Protein AF-A0A533VD15-F1 (afdb_monomer_lite)

pLDDT: mean 73.8, std 11.26, range [40.34, 85.38]

Sequence (90 aa):
MDKIIEGNKIRVVELDIDNYGSVIPLRELELKLPHDDDSVIKVLSSTNYAAIFTENDSDETGSTIILANSVSLDELNEEKKRAIDMLNKK

Radius of gyration: 14.4 Å; chains: 1; bounding box: 27×29×41 Å

Foldseek 3Di:
DDFDDDDQKTKDFDWDQDLVLDIDTDDIAIEGEDPPDCVQVVLVVVAPDWDWDFPDPDPDRYTYTPDIGHDDPVNSSVVSVVSNVVVVVD

Secondary structure (DSSP, 8-state):
----B-SSEEEEEEEEE-TTS-EEEEEEEEEEPPTT-HHHHHHHHH-SSEEEEES--S--TTPBEEEEEE--HHHHHHHHHHHHHHHHT-

Structure (mmCIF, N/CA/C/O backbone):
data_AF-A0A533VD15-F1
#
_entry.id   AF-A0A533VD15-F1
#
loop_
_atom_site.group_PDB
_atom_site.id
_atom_site.type_symbol
_atom_site.label_atom_id
_atom_site.label_alt_id
_atom_site.label_comp_id
_atom_site.label_asym_id
_atom_site.label_entity_id
_atom_site.label_seq_id
_atom_site.pdbx_PDB_ins_code
_atom_site.Cartn_x
_atom_site.Cartn_y
_atom_site.Cartn_z
_atom_site.occupancy
_atom_site.B_iso_or_equiv
_atom_site.auth_seq_id
_atom_site.auth_comp_id
_atom_site.auth_asym_id
_atom_site.auth_atom_id
_atom_site.pdbx_PDB_model_num
ATOM 1 N N . MET A 1 1 ? -13.284 -4.677 -8.852 1.00 40.34 1 MET A N 1
ATOM 2 C CA . MET A 1 1 ? -12.325 -3.642 -9.276 1.00 40.34 1 MET A CA 1
ATOM 3 C C . MET A 1 1 ? -11.210 -4.367 -9.999 1.00 40.34 1 MET A C 1
ATOM 5 O O . MET A 1 1 ? -10.437 -5.060 -9.349 1.00 40.34 1 MET A O 1
ATOM 9 N N . ASP A 1 2 ? -11.220 -4.319 -11.327 1.00 40.62 2 ASP A N 1
ATOM 10 C CA . ASP A 1 2 ? -10.257 -5.014 -12.180 1.00 40.62 2 ASP A CA 1
ATOM 11 C C . ASP A 1 2 ? -8.898 -4.301 -12.123 1.00 40.62 2 ASP A C 1
ATOM 13 O O . ASP A 1 2 ? -8.769 -3.159 -12.560 1.00 40.62 2 ASP A O 1
ATOM 17 N N . LYS A 1 3 ? -7.879 -4.952 -11.546 1.00 50.62 3 LYS A N 1
ATOM 18 C CA . LYS A 1 3 ? -6.488 -4.482 -11.632 1.00 50.62 3 LYS A CA 1
ATOM 19 C C . LYS A 1 3 ? -5.965 -4.839 -13.022 1.00 50.62 3 LYS A C 1
ATOM 21 O O . LYS A 1 3 ? -5.702 -6.005 -13.301 1.00 50.62 3 LYS A O 1
ATOM 26 N N . ILE A 1 4 ? -5.835 -3.845 -13.895 1.00 48.31 4 ILE A N 1
ATOM 27 C CA . ILE A 1 4 ? -5.245 -4.017 -15.225 1.00 48.31 4 ILE A CA 1
ATOM 28 C C . ILE A 1 4 ? -3.730 -3.816 -15.092 1.00 48.31 4 ILE A C 1
ATOM 30 O O . ILE A 1 4 ? -3.269 -2.709 -14.819 1.00 48.31 4 ILE A O 1
ATOM 34 N N . ILE A 1 5 ? -2.963 -4.899 -15.240 1.00 54.50 5 ILE A N 1
ATOM 35 C CA . ILE A 1 5 ? -1.501 -4.850 -15.367 1.00 54.50 5 ILE A CA 1
ATOM 36 C C . ILE A 1 5 ? -1.192 -4.695 -16.862 1.00 54.50 5 ILE A C 1
ATOM 38 O O . ILE A 1 5 ? -1.258 -5.664 -17.616 1.00 54.50 5 ILE A O 1
ATOM 42 N N . GLU A 1 6 ? -0.901 -3.473 -17.308 1.00 51.62 6 GLU A N 1
ATOM 43 C CA . GLU A 1 6 ? -0.481 -3.175 -18.685 1.00 51.62 6 GLU A CA 1
ATOM 44 C C . GLU A 1 6 ? 1.040 -2.953 -18.719 1.00 51.62 6 GLU A C 1
ATOM 46 O O . GLU A 1 6 ? 1.548 -1.853 -18.495 1.00 51.62 6 GLU A O 1
ATOM 51 N N . GLY A 1 7 ? 1.796 -4.023 -18.987 1.00 63.22 7 GLY A N 1
ATOM 52 C CA . GLY A 1 7 ? 3.263 -3.981 -19.042 1.00 63.22 7 GLY A CA 1
ATOM 53 C C . GLY A 1 7 ? 3.917 -3.806 -17.665 1.00 63.22 7 GLY A C 1
ATOM 54 O O . GLY A 1 7 ? 3.461 -4.381 -16.683 1.00 63.22 7 GLY A O 1
ATOM 55 N N . ASN A 1 8 ? 4.993 -3.011 -17.580 1.00 72.31 8 ASN A N 1
ATOM 56 C CA . ASN A 1 8 ? 5.735 -2.748 -16.333 1.00 72.31 8 ASN A CA 1
ATOM 57 C C . ASN A 1 8 ? 5.100 -1.632 -15.469 1.00 72.31 8 ASN A C 1
ATOM 59 O O . ASN A 1 8 ? 5.798 -0.836 -14.835 1.00 72.31 8 ASN A O 1
ATOM 63 N N . LYS A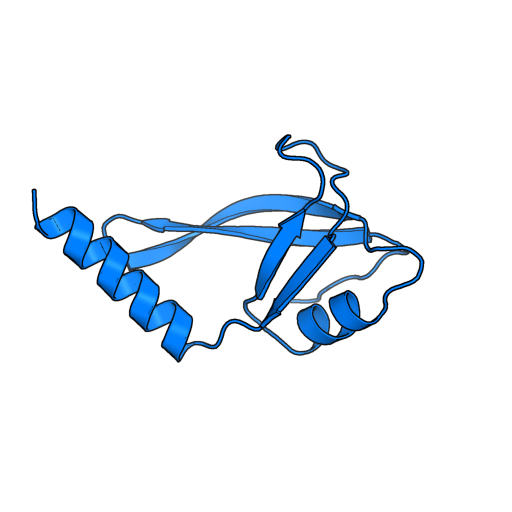 1 9 ? 3.772 -1.489 -15.517 1.00 77.88 9 LYS A N 1
ATOM 64 C CA . LYS A 1 9 ? 3.036 -0.409 -14.853 1.00 77.88 9 LYS A CA 1
ATOM 65 C C . LYS A 1 9 ? 1.771 -0.932 -14.190 1.00 77.88 9 LYS A C 1
ATOM 67 O O . LYS A 1 9 ? 1.119 -1.841 -14.699 1.00 77.88 9 LYS A O 1
ATOM 72 N N . ILE A 1 10 ? 1.411 -0.315 -13.071 1.00 78.25 10 ILE A N 1
ATOM 73 C CA . ILE A 1 10 ? 0.186 -0.599 -12.334 1.00 78.25 10 ILE A CA 1
ATOM 74 C C . ILE A 1 10 ? -0.528 0.700 -11.974 1.00 78.25 10 ILE A C 1
ATOM 76 O O . ILE A 1 10 ? 0.086 1.685 -11.564 1.00 78.25 10 ILE A O 1
ATOM 80 N N . ARG A 1 11 ? -1.852 0.680 -12.117 1.00 81.19 11 ARG A N 1
ATOM 81 C CA . ARG A 1 11 ? -2.733 1.736 -11.628 1.00 81.19 11 ARG A CA 1
ATOM 82 C C . ARG A 1 11 ? -3.195 1.408 -10.218 1.00 81.19 11 ARG A C 1
ATOM 84 O O . ARG A 1 11 ? -3.748 0.335 -9.974 1.00 81.19 11 ARG A O 1
ATOM 91 N N . VAL A 1 12 ? -2.964 2.335 -9.301 1.00 78.31 12 VAL A N 1
ATOM 92 C CA . VAL A 1 12 ? -3.396 2.248 -7.906 1.00 78.31 12 VAL A CA 1
ATOM 93 C C . VAL A 1 12 ? -4.176 3.501 -7.539 1.00 78.31 12 VAL A C 1
ATOM 95 O O . VAL A 1 12 ? -4.061 4.534 -8.192 1.00 78.31 12 VAL A O 1
ATOM 98 N N . VAL A 1 13 ? -4.997 3.402 -6.501 1.00 83.50 13 VAL A N 1
ATOM 99 C CA . VAL A 1 13 ? -5.723 4.547 -5.953 1.00 83.50 13 VAL A CA 1
ATOM 100 C C . VAL A 1 13 ? -5.070 4.890 -4.628 1.00 83.50 13 VAL A C 1
ATOM 102 O O . VAL A 1 13 ? -4.978 4.029 -3.754 1.00 83.50 13 VAL A O 1
ATOM 105 N N . GLU A 1 14 ? -4.596 6.124 -4.503 1.00 84.06 14 GLU A N 1
ATOM 106 C CA . GLU A 1 14 ? -4.121 6.660 -3.234 1.00 84.06 14 GLU A CA 1
ATOM 107 C C . GLU A 1 14 ? -5.316 6.810 -2.290 1.00 84.06 14 GLU A C 1
ATOM 109 O O . GLU A 1 14 ? -6.349 7.374 -2.666 1.00 84.06 14 GLU A O 1
ATOM 114 N N . LEU A 1 15 ? -5.185 6.273 -1.081 1.00 83.25 15 LEU A N 1
ATOM 115 C CA . LEU A 1 15 ? -6.229 6.276 -0.067 1.00 83.25 15 LEU A CA 1
ATOM 116 C C . LEU A 1 15 ? -5.754 7.085 1.135 1.00 83.25 15 LEU A C 1
ATOM 118 O O . LEU A 1 15 ? -4.625 6.906 1.583 1.00 83.25 15 LEU A O 1
ATOM 122 N N . ASP A 1 16 ? -6.644 7.902 1.680 1.00 80.75 16 ASP A N 1
ATOM 123 C CA . ASP A 1 16 ? -6.428 8.649 2.917 1.00 80.75 16 ASP A CA 1
ATOM 124 C C . ASP A 1 16 ? -7.532 8.335 3.930 1.00 80.75 16 ASP A C 1
ATOM 126 O O . ASP A 1 16 ? -8.581 7.782 3.580 1.00 80.75 16 ASP A O 1
ATOM 130 N N . ILE A 1 17 ? -7.283 8.641 5.199 1.00 79.56 17 ILE A N 1
ATOM 131 C CA . ILE A 1 17 ? -8.228 8.430 6.293 1.00 79.56 17 ILE A CA 1
ATOM 132 C C . ILE A 1 17 ? -8.730 9.794 6.755 1.00 79.56 17 ILE A C 1
ATOM 134 O O . ILE A 1 17 ? -7.970 10.611 7.269 1.00 79.56 17 ILE A O 1
ATOM 138 N N . ASP A 1 18 ? -10.031 10.030 6.594 1.00 78.00 18 ASP A N 1
ATOM 139 C CA . ASP A 1 18 ? -10.643 11.282 7.026 1.00 78.00 18 ASP A CA 1
ATOM 140 C C . ASP A 1 18 ? -10.760 11.392 8.561 1.00 78.00 18 ASP A C 1
ATOM 142 O O . ASP A 1 18 ? -10.562 10.436 9.317 1.00 78.00 18 ASP A O 1
ATOM 146 N N . ASN A 1 19 ? -11.161 12.576 9.036 1.00 72.56 19 ASN A N 1
ATOM 147 C CA . ASN A 1 19 ? -11.364 12.868 10.463 1.00 72.56 19 ASN A CA 1
ATOM 148 C C . ASN A 1 19 ? -12.443 11.995 11.140 1.00 72.56 19 ASN A C 1
ATOM 150 O O . ASN A 1 19 ? -12.603 12.052 12.359 1.00 72.56 19 ASN A O 1
ATOM 154 N N . TYR A 1 20 ? -13.202 11.218 10.365 1.00 70.75 20 TYR A N 1
ATOM 155 C CA . TYR A 1 20 ? -14.241 10.309 10.836 1.00 70.75 20 TYR A CA 1
ATOM 156 C C . TYR A 1 20 ? -13.809 8.835 10.761 1.00 70.75 20 TYR A C 1
ATOM 158 O O . TYR A 1 20 ? -14.596 7.954 11.111 1.00 70.75 20 TYR A O 1
ATOM 166 N N . GLY A 1 21 ? -12.573 8.545 10.340 1.00 66.38 21 GLY A N 1
ATOM 167 C CA . GLY A 1 21 ? -12.052 7.184 10.206 1.00 66.38 21 GLY A CA 1
ATOM 168 C C . GLY A 1 21 ? -12.476 6.462 8.929 1.00 66.38 21 GLY A C 1
ATOM 169 O O . GLY A 1 21 ? -12.340 5.237 8.839 1.00 66.38 21 GLY A O 1
ATOM 170 N N . SER A 1 22 ? -13.015 7.183 7.950 1.00 75.25 22 SER A N 1
ATOM 171 C CA . SER A 1 22 ? -13.412 6.624 6.661 1.00 75.25 22 SER A CA 1
ATOM 172 C C . SER A 1 22 ? -12.244 6.654 5.684 1.00 75.25 22 SER A C 1
ATOM 174 O O . SER A 1 22 ? -11.508 7.632 5.608 1.00 75.25 22 SER A O 1
ATOM 176 N N . VAL A 1 23 ? -12.090 5.572 4.915 1.00 79.44 23 VAL A N 1
ATOM 177 C CA . VAL A 1 23 ? -11.096 5.510 3.836 1.00 79.44 23 VAL A CA 1
ATOM 178 C C . VAL A 1 23 ? -11.662 6.237 2.628 1.00 79.44 23 VAL A C 1
ATOM 180 O O . VAL A 1 23 ? -12.670 5.793 2.071 1.00 79.44 23 VAL A O 1
ATOM 183 N N . ILE A 1 24 ? -11.017 7.322 2.223 1.00 82.12 24 ILE A N 1
ATOM 184 C CA . ILE A 1 24 ? -11.403 8.114 1.062 1.00 82.12 24 ILE A CA 1
ATOM 185 C C . ILE A 1 24 ? -10.344 7.989 -0.041 1.00 82.12 24 ILE A C 1
ATOM 187 O O . ILE A 1 24 ? -9.149 8.056 0.242 1.00 82.12 24 ILE A O 1
ATOM 191 N N . PRO A 1 25 ? -10.746 7.786 -1.305 1.00 85.38 25 PRO A N 1
ATOM 192 C CA . PRO A 1 25 ? -9.816 7.849 -2.422 1.00 85.38 25 PRO A CA 1
ATOM 193 C C . PRO A 1 25 ? -9.424 9.305 -2.691 1.00 85.38 25 PRO A C 1
ATOM 195 O O . PRO A 1 25 ? -10.297 10.158 -2.846 1.00 85.38 25 PRO A O 1
ATOM 198 N N . LEU A 1 26 ? -8.122 9.582 -2.762 1.00 83.25 26 LEU A N 1
ATOM 199 C CA . LEU A 1 26 ? -7.598 10.911 -3.078 1.00 83.25 26 LEU A CA 1
ATOM 200 C C . LEU A 1 26 ? -7.420 11.098 -4.584 1.00 83.25 26 LEU A C 1
ATOM 202 O O . LEU A 1 26 ? -7.991 12.013 -5.176 1.00 83.25 26 LEU A O 1
ATOM 206 N N . ARG A 1 27 ? -6.623 10.229 -5.211 1.00 81.56 27 ARG A N 1
ATOM 207 C CA . ARG A 1 27 ? -6.296 10.301 -6.640 1.00 81.56 27 ARG A CA 1
ATOM 208 C C . ARG A 1 27 ? -5.876 8.941 -7.188 1.00 81.56 27 ARG A C 1
ATOM 210 O O . ARG A 1 27 ? -5.457 8.055 -6.444 1.00 81.56 27 ARG A O 1
ATOM 217 N N . GLU A 1 28 ? -5.967 8.786 -8.503 1.00 83.75 28 GLU A N 1
ATOM 218 C CA . GLU A 1 28 ? -5.376 7.647 -9.206 1.00 83.75 28 GLU A CA 1
ATOM 219 C C . GLU A 1 28 ? -3.900 7.929 -9.496 1.00 83.75 28 GLU A C 1
ATOM 221 O O . GLU A 1 28 ? -3.547 9.005 -9.980 1.00 83.75 28 GLU A O 1
ATOM 226 N N . LEU A 1 29 ? -3.045 6.951 -9.218 1.00 80.69 29 LEU A N 1
ATOM 227 C CA . LEU A 1 29 ? -1.613 7.001 -9.473 1.00 80.69 29 LEU A CA 1
ATOM 228 C C . LEU A 1 29 ? -1.218 5.862 -10.411 1.00 80.69 29 LEU A C 1
ATOM 230 O O . LEU A 1 29 ? -1.633 4.713 -10.248 1.00 80.69 29 LEU A O 1
ATOM 234 N N . GLU A 1 30 ? -0.381 6.185 -11.391 1.00 83.06 30 GLU A N 1
ATOM 235 C CA . GLU A 1 30 ? 0.281 5.198 -12.238 1.00 83.06 30 GLU A CA 1
ATOM 236 C C . GLU A 1 30 ? 1.717 5.013 -11.745 1.00 83.06 30 GLU A C 1
ATOM 238 O O . GLU A 1 30 ? 2.551 5.918 -11.848 1.00 83.06 30 GLU A O 1
ATOM 243 N N . LEU A 1 31 ? 1.994 3.829 -11.202 1.00 81.50 31 LEU A N 1
ATOM 244 C CA . LEU A 1 31 ? 3.297 3.453 -10.668 1.00 81.50 31 LEU A CA 1
ATOM 245 C C . LEU A 1 31 ? 3.972 2.440 -11.588 1.00 81.50 31 LEU A C 1
ATOM 247 O O . LEU A 1 31 ? 3.313 1.623 -12.236 1.00 81.50 31 LEU A O 1
ATOM 251 N N . LYS A 1 32 ? 5.303 2.480 -11.643 1.00 83.44 32 LYS A N 1
ATOM 252 C CA . LYS A 1 32 ? 6.093 1.484 -12.374 1.00 83.44 32 LYS A CA 1
ATOM 253 C C . LYS A 1 32 ? 6.427 0.322 -11.456 1.00 83.44 32 LYS A C 1
ATOM 255 O O . LYS A 1 32 ? 6.810 0.524 -10.304 1.00 83.44 32 LYS A O 1
ATOM 260 N N . LEU A 1 33 ? 6.300 -0.887 -11.979 1.00 79.06 33 LEU A N 1
ATOM 261 C CA . LEU A 1 33 ? 6.753 -2.081 -11.288 1.00 79.06 33 LEU A CA 1
ATOM 262 C C . LEU A 1 33 ? 8.284 -2.208 -11.436 1.00 79.06 33 LEU A C 1
ATOM 264 O O . LEU A 1 33 ? 8.872 -1.697 -12.400 1.00 79.06 33 LEU A O 1
ATOM 268 N N . PRO A 1 34 ? 8.963 -2.822 -10.460 1.00 75.62 34 PRO A N 1
ATOM 269 C CA . PRO A 1 34 ? 10.371 -3.167 -10.602 1.00 75.62 34 PRO A CA 1
ATOM 270 C C . PRO A 1 34 ? 10.537 -4.221 -11.706 1.00 75.62 34 PRO A C 1
ATOM 272 O O . PRO A 1 34 ? 9.782 -5.186 -11.771 1.00 75.62 34 PRO A O 1
ATOM 275 N N . HIS A 1 35 ? 11.527 -4.030 -12.583 1.00 68.38 35 HIS A N 1
ATOM 276 C CA . HIS A 1 35 ? 11.702 -4.844 -13.797 1.00 68.38 35 HIS A CA 1
ATOM 277 C C . HIS A 1 35 ? 12.041 -6.320 -13.516 1.00 68.38 35 HIS A C 1
ATOM 279 O O . HIS A 1 35 ? 11.774 -7.169 -14.360 1.00 68.38 35 HIS A O 1
ATOM 285 N N . ASP A 1 36 ? 12.620 -6.607 -12.347 1.00 69.19 36 ASP A N 1
ATOM 286 C CA . ASP A 1 36 ? 13.160 -7.919 -11.968 1.00 69.19 36 ASP A CA 1
ATOM 287 C C . ASP A 1 36 ? 12.510 -8.497 -10.694 1.00 69.19 36 ASP A C 1
ATOM 289 O O . ASP A 1 36 ? 12.960 -9.528 -10.192 1.00 69.19 36 ASP A O 1
ATOM 293 N N . ASP A 1 37 ? 11.473 -7.851 -10.139 1.00 69.12 37 ASP A N 1
ATOM 294 C CA . ASP A 1 37 ? 10.876 -8.262 -8.860 1.00 69.12 37 ASP A CA 1
ATOM 295 C C . ASP A 1 37 ? 9.357 -8.487 -8.946 1.00 69.12 37 ASP A C 1
ATOM 297 O O . ASP A 1 37 ? 8.525 -7.610 -8.693 1.00 69.12 37 ASP A O 1
ATOM 301 N N . ASP A 1 38 ? 8.994 -9.735 -9.249 1.00 74.50 38 ASP A N 1
ATOM 302 C CA . ASP A 1 38 ? 7.608 -10.216 -9.266 1.00 74.50 38 ASP A CA 1
ATOM 303 C C . ASP A 1 38 ? 6.972 -10.295 -7.865 1.00 74.50 38 ASP A C 1
ATOM 305 O O . ASP A 1 38 ? 5.753 -10.474 -7.738 1.00 74.50 38 ASP A O 1
ATOM 309 N N . SER A 1 39 ? 7.754 -10.164 -6.786 1.00 78.75 39 SER A N 1
ATOM 310 C CA . SER A 1 39 ? 7.242 -10.255 -5.411 1.00 78.75 39 SER A CA 1
ATOM 311 C C . SER A 1 39 ? 6.248 -9.133 -5.127 1.00 78.75 39 SER A C 1
ATOM 313 O O . SER A 1 39 ? 5.200 -9.367 -4.520 1.00 78.75 39 SER A O 1
ATOM 315 N N . VAL A 1 40 ? 6.528 -7.935 -5.647 1.00 80.88 40 VAL A N 1
ATOM 316 C CA . VAL A 1 40 ? 5.647 -6.765 -5.560 1.00 80.88 40 VAL A CA 1
ATOM 317 C C . VAL A 1 40 ? 4.313 -7.043 -6.254 1.00 80.88 40 VAL A C 1
ATOM 319 O O . VAL A 1 40 ? 3.250 -6.827 -5.670 1.00 80.88 40 VAL A O 1
ATOM 322 N N . ILE A 1 41 ? 4.347 -7.598 -7.468 1.00 79.38 41 ILE A N 1
ATOM 323 C CA . ILE A 1 41 ? 3.142 -7.951 -8.235 1.00 79.38 41 ILE A CA 1
ATOM 324 C C . ILE A 1 41 ? 2.317 -8.995 -7.482 1.00 79.38 41 ILE A C 1
ATOM 326 O O . ILE A 1 41 ? 1.089 -8.904 -7.418 1.00 79.38 41 ILE A O 1
ATOM 330 N N . LYS A 1 42 ? 2.975 -9.983 -6.873 1.00 80.81 42 LYS A N 1
ATOM 331 C CA . LYS A 1 42 ? 2.309 -11.045 -6.117 1.00 80.81 42 LYS A CA 1
ATOM 332 C C . LYS A 1 42 ? 1.591 -10.513 -4.875 1.00 80.81 42 LYS A C 1
ATOM 334 O O . LYS A 1 42 ? 0.462 -10.922 -4.602 1.00 80.81 42 LYS A O 1
ATOM 339 N N . VAL A 1 43 ? 2.199 -9.580 -4.143 1.00 83.25 43 VAL A N 1
ATOM 340 C CA . VAL A 1 43 ? 1.539 -8.919 -3.007 1.00 83.25 43 VAL A CA 1
ATOM 341 C C . VAL A 1 43 ? 0.358 -8.088 -3.501 1.00 83.25 43 VAL A C 1
ATOM 343 O O . VAL A 1 43 ? -0.765 -8.281 -3.045 1.00 83.25 43 VAL A O 1
ATOM 346 N N . LEU A 1 44 ? 0.571 -7.239 -4.507 1.00 80.00 44 LEU A N 1
ATOM 347 C CA . LEU A 1 44 ? -0.478 -6.368 -5.036 1.00 80.00 44 LEU A CA 1
ATOM 348 C C . LEU A 1 44 ? -1.638 -7.148 -5.673 1.00 80.00 44 LEU A C 1
ATOM 350 O O . LEU A 1 44 ? -2.773 -6.689 -5.621 1.00 80.00 44 LEU A O 1
ATOM 354 N N . SER A 1 45 ? -1.403 -8.317 -6.264 1.00 77.94 45 SER A N 1
ATOM 355 C CA . SER A 1 45 ? -2.467 -9.150 -6.849 1.00 77.94 45 SER A CA 1
ATOM 356 C C . SER A 1 45 ? -3.239 -9.971 -5.815 1.00 77.94 45 SER A C 1
ATOM 358 O O . SER A 1 45 ? -4.396 -10.308 -6.056 1.00 77.94 45 SER A O 1
ATOM 360 N N . SER A 1 46 ? -2.637 -10.270 -4.662 1.00 81.44 46 SER A N 1
ATOM 361 C CA . SER A 1 46 ? -3.267 -11.075 -3.607 1.00 81.44 46 SER A CA 1
ATOM 362 C C . SER A 1 46 ? -3.988 -10.249 -2.540 1.00 81.44 46 SER A C 1
ATOM 364 O O . SER A 1 46 ? -4.697 -10.823 -1.713 1.00 81.44 46 SER A O 1
ATOM 366 N N . THR A 1 47 ? -3.849 -8.918 -2.555 1.00 78.44 47 THR A N 1
ATOM 367 C CA . THR A 1 47 ? -4.391 -8.047 -1.506 1.00 78.44 47 THR A CA 1
ATOM 368 C C . THR A 1 47 ? -5.276 -6.932 -2.061 1.00 78.44 47 THR A C 1
ATOM 370 O O . THR A 1 47 ? -5.036 -6.351 -3.127 1.00 78.44 47 THR A O 1
ATOM 373 N N . ASN A 1 48 ? -6.317 -6.599 -1.292 1.00 77.88 48 ASN A N 1
ATOM 374 C CA . ASN A 1 48 ? -7.176 -5.445 -1.571 1.00 77.88 48 ASN A CA 1
ATOM 375 C C . ASN A 1 48 ? -6.529 -4.132 -1.118 1.00 77.88 48 ASN A C 1
ATOM 377 O O . ASN A 1 48 ? -6.686 -3.120 -1.794 1.00 77.88 48 ASN A O 1
ATOM 381 N N . TYR A 1 49 ? -5.782 -4.171 -0.014 1.00 80.62 49 TYR A N 1
ATOM 382 C CA . TYR A 1 49 ? -5.051 -3.035 0.536 1.00 80.62 49 TYR A CA 1
ATOM 383 C C . TYR A 1 49 ? -3.573 -3.400 0.654 1.00 80.62 49 TYR A C 1
ATOM 385 O O . TYR A 1 49 ? -3.215 -4.527 1.016 1.00 80.62 49 TYR A O 1
ATOM 393 N N . ALA A 1 50 ? -2.708 -2.458 0.303 1.00 83.19 50 ALA A N 1
ATOM 394 C CA . ALA A 1 50 ? -1.271 -2.623 0.413 1.00 83.19 50 ALA A CA 1
ATOM 395 C C . ALA A 1 50 ? -0.619 -1.283 0.743 1.00 83.19 50 ALA A C 1
ATOM 397 O O . ALA A 1 50 ? -1.023 -0.252 0.208 1.00 83.19 50 ALA A O 1
ATOM 398 N N . ALA A 1 51 ? 0.401 -1.324 1.593 1.00 83.56 51 ALA A N 1
ATOM 399 C CA . ALA A 1 51 ? 1.318 -0.216 1.784 1.00 83.56 51 ALA A CA 1
ATOM 400 C C . ALA A 1 51 ? 2.362 -0.279 0.667 1.00 83.56 51 ALA A C 1
ATOM 402 O O . ALA A 1 51 ? 3.039 -1.300 0.513 1.00 83.56 51 ALA A O 1
ATOM 403 N N . ILE A 1 52 ? 2.456 0.786 -0.126 1.00 84.25 52 ILE A N 1
ATOM 404 C CA . ILE A 1 52 ? 3.356 0.880 -1.276 1.00 84.25 52 ILE A CA 1
ATOM 405 C C . ILE A 1 52 ? 4.429 1.912 -0.952 1.00 84.25 52 ILE A C 1
ATOM 407 O O . ILE A 1 52 ? 4.117 3.026 -0.546 1.00 84.25 52 ILE A O 1
ATOM 411 N N . PHE A 1 53 ? 5.685 1.535 -1.157 1.00 83.44 53 PHE A N 1
ATOM 412 C CA . PHE A 1 53 ? 6.842 2.406 -1.006 1.00 83.44 53 PHE A CA 1
ATOM 413 C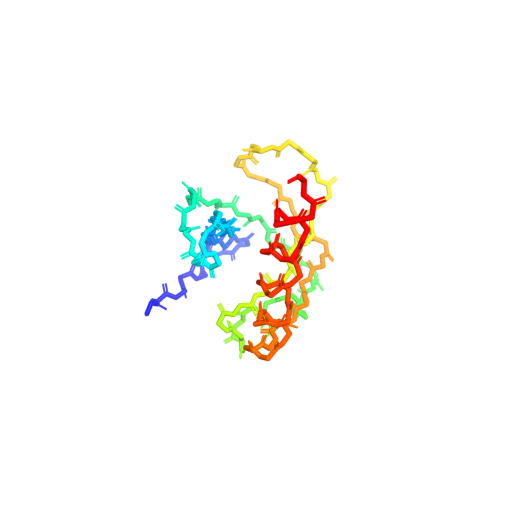 C . PHE A 1 53 ? 7.471 2.623 -2.378 1.00 83.44 53 PHE A C 1
ATOM 415 O O . PHE A 1 53 ? 7.664 1.664 -3.136 1.00 83.44 53 PHE A O 1
ATOM 422 N N . THR A 1 54 ? 7.801 3.871 -2.696 1.00 83.31 54 THR A N 1
ATOM 423 C CA . THR A 1 54 ? 8.367 4.277 -3.986 1.00 83.31 54 THR A CA 1
ATOM 424 C C . THR A 1 54 ? 9.747 4.905 -3.816 1.00 83.31 54 THR A C 1
ATOM 426 O O . THR A 1 54 ? 10.029 5.518 -2.793 1.00 83.31 54 THR A O 1
ATOM 429 N N . GLU A 1 55 ? 10.623 4.754 -4.817 1.00 76.06 55 GLU A N 1
ATOM 430 C CA . GLU A 1 55 ? 11.995 5.306 -4.772 1.00 76.06 55 GLU A CA 1
ATOM 431 C C . GLU A 1 55 ? 12.043 6.834 -4.961 1.00 76.06 55 GLU A C 1
ATOM 433 O O . GLU A 1 55 ? 13.033 7.476 -4.625 1.00 76.06 55 GLU A O 1
ATOM 438 N N . ASN A 1 56 ? 10.962 7.421 -5.484 1.00 63.25 56 ASN A N 1
ATOM 439 C CA . ASN A 1 56 ? 10.836 8.854 -5.723 1.00 63.25 56 ASN A CA 1
ATOM 440 C C . ASN A 1 56 ? 9.660 9.415 -4.908 1.00 63.25 56 ASN A C 1
ATOM 442 O O . ASN A 1 56 ? 8.535 8.927 -5.031 1.00 63.25 56 ASN A O 1
ATOM 446 N N . ASP A 1 57 ? 9.944 10.445 -4.107 1.00 53.72 57 ASP A N 1
ATOM 447 C CA . ASP A 1 57 ? 9.002 11.169 -3.227 1.00 53.72 57 ASP A CA 1
ATOM 448 C C . ASP A 1 57 ? 8.144 12.196 -3.990 1.00 53.72 57 ASP A C 1
ATOM 450 O O . ASP A 1 57 ? 7.325 12.913 -3.428 1.00 53.72 57 ASP A O 1
ATOM 454 N N . SER A 1 58 ? 8.371 12.333 -5.295 1.00 54.44 58 SER A N 1
ATOM 455 C CA . SER A 1 58 ? 7.562 13.213 -6.124 1.00 54.44 58 SER A CA 1
ATOM 456 C C . SER A 1 58 ? 6.267 12.483 -6.465 1.00 54.44 58 SER A C 1
ATOM 458 O O . SER A 1 58 ? 6.320 11.409 -7.065 1.00 54.44 58 SER A O 1
ATOM 460 N N . ASP A 1 59 ? 5.126 13.093 -6.130 1.00 55.25 59 ASP A N 1
ATOM 461 C CA . ASP A 1 59 ? 3.742 12.795 -6.563 1.00 55.25 59 ASP A CA 1
ATOM 462 C C . ASP A 1 59 ? 3.557 12.704 -8.103 1.00 55.25 59 ASP A C 1
ATOM 464 O O . ASP A 1 59 ? 2.459 12.851 -8.645 1.00 55.25 59 ASP A O 1
ATOM 468 N N . GLU A 1 60 ? 4.641 12.529 -8.852 1.00 53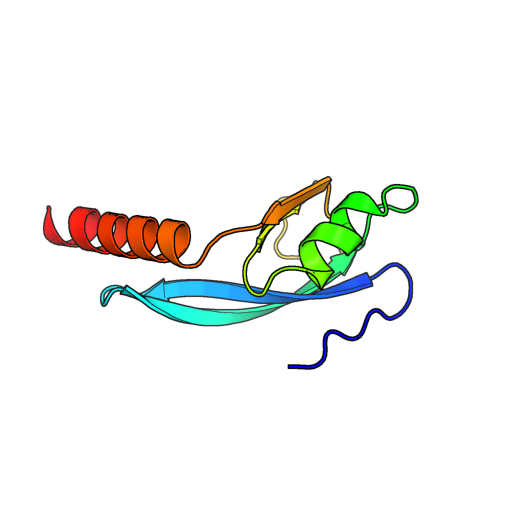.31 60 GLU A N 1
ATOM 469 C CA . GLU A 1 60 ? 4.666 12.483 -10.293 1.00 53.31 60 GLU A CA 1
ATOM 470 C C . GLU A 1 60 ? 4.448 11.056 -10.791 1.00 53.31 60 GLU A C 1
ATOM 472 O O . GLU A 1 60 ? 5.135 10.096 -10.437 1.00 53.31 60 GLU A O 1
ATOM 477 N N . THR A 1 61 ? 3.480 10.955 -11.694 1.00 55.44 61 THR A N 1
ATOM 478 C CA . THR A 1 61 ? 3.218 9.826 -12.583 1.00 55.44 61 THR A CA 1
ATOM 479 C C . THR A 1 61 ? 4.531 9.213 -13.091 1.00 55.44 61 THR A C 1
ATOM 481 O O . THR A 1 61 ? 5.197 9.782 -13.958 1.00 55.44 61 THR A O 1
ATOM 484 N N . GLY A 1 62 ? 4.919 8.044 -12.571 1.00 60.34 62 GLY A N 1
ATOM 485 C CA . GLY A 1 62 ? 6.144 7.358 -12.994 1.00 60.34 62 GLY A CA 1
ATOM 486 C C . GLY A 1 62 ? 7.116 6.924 -11.899 1.00 60.34 62 GLY A C 1
ATOM 487 O O . GLY A 1 62 ? 8.165 6.385 -12.269 1.00 60.34 62 GLY A O 1
ATOM 488 N N . SER A 1 63 ? 6.781 7.109 -10.620 1.00 75.06 63 SER A N 1
ATOM 489 C CA . SER A 1 63 ? 7.531 6.552 -9.488 1.00 75.06 63 SER A CA 1
ATOM 490 C C . SER A 1 63 ? 7.565 5.018 -9.521 1.00 75.06 63 SER A C 1
ATOM 492 O O . SER A 1 63 ? 6.555 4.356 -9.782 1.00 75.06 63 SER A O 1
ATOM 494 N N . THR A 1 64 ? 8.750 4.449 -9.288 1.00 81.62 64 THR A N 1
ATOM 495 C CA . THR A 1 64 ? 8.971 2.995 -9.263 1.00 81.62 64 THR A CA 1
ATOM 496 C C . THR A 1 64 ? 8.697 2.455 -7.868 1.00 81.62 64 THR A C 1
ATOM 498 O O . THR A 1 64 ? 9.206 2.997 -6.884 1.00 81.62 64 THR A O 1
ATOM 501 N N . ILE A 1 65 ? 7.901 1.388 -7.784 1.00 83.44 65 ILE A N 1
ATOM 502 C CA . ILE A 1 65 ? 7.647 0.677 -6.531 1.00 83.44 65 ILE A CA 1
ATOM 503 C C . ILE A 1 65 ? 8.917 -0.068 -6.128 1.00 83.44 65 ILE A C 1
ATOM 505 O O . ILE A 1 65 ? 9.426 -0.885 -6.891 1.00 83.44 65 ILE A O 1
ATOM 509 N N . ILE A 1 66 ? 9.393 0.197 -4.915 1.00 82.69 66 ILE A N 1
ATOM 510 C CA . ILE A 1 66 ? 10.519 -0.523 -4.307 1.00 82.69 66 ILE A CA 1
ATOM 511 C C . ILE A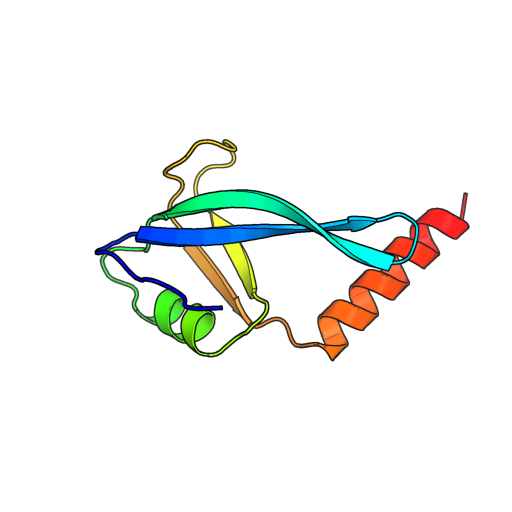 1 66 ? 10.040 -1.615 -3.356 1.00 82.69 66 ILE A C 1
ATOM 513 O O . ILE A 1 66 ? 10.709 -2.628 -3.201 1.00 82.69 66 ILE A O 1
ATOM 517 N N . LEU A 1 67 ? 8.879 -1.425 -2.726 1.00 82.12 67 LEU A N 1
ATOM 518 C CA . LEU A 1 67 ? 8.330 -2.345 -1.736 1.00 82.12 67 LEU A CA 1
ATOM 519 C C . LEU A 1 67 ? 6.806 -2.261 -1.734 1.00 82.12 67 LEU A C 1
ATOM 521 O O . LEU A 1 67 ? 6.228 -1.177 -1.787 1.00 82.12 67 LEU A O 1
ATOM 525 N N . ALA A 1 68 ? 6.156 -3.415 -1.623 1.00 82.88 68 ALA A N 1
ATOM 526 C CA . ALA A 1 68 ? 4.729 -3.506 -1.363 1.00 82.88 68 ALA A CA 1
ATOM 527 C C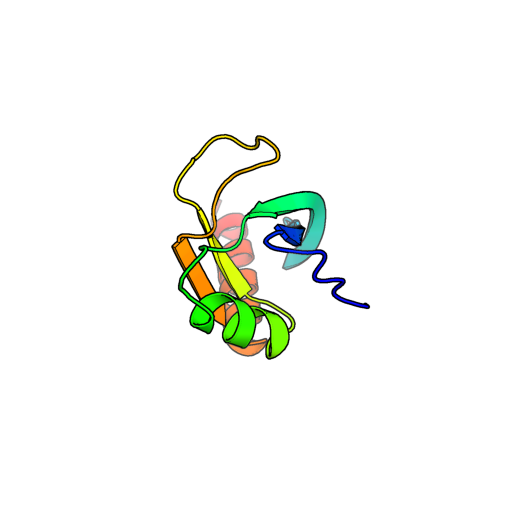 . ALA A 1 68 ? 4.491 -4.516 -0.245 1.00 82.88 68 ALA A C 1
ATOM 529 O O . ALA A 1 68 ? 4.930 -5.660 -0.341 1.00 82.88 68 ALA A O 1
ATOM 530 N N . ASN A 1 69 ? 3.771 -4.094 0.790 1.00 85.38 69 ASN A N 1
ATOM 531 C CA . ASN A 1 69 ? 3.349 -4.959 1.883 1.00 85.38 69 ASN A CA 1
ATOM 532 C C . ASN A 1 69 ? 1.833 -5.074 1.905 1.00 85.38 69 ASN A C 1
ATOM 534 O O . ASN A 1 69 ? 1.120 -4.077 1.802 1.00 85.38 69 ASN A O 1
ATOM 538 N N . SER A 1 70 ? 1.342 -6.300 2.062 1.00 82.69 70 SER A N 1
ATOM 539 C CA . SER A 1 70 ? -0.073 -6.568 2.282 1.00 82.69 70 SER A CA 1
ATOM 540 C C . SER A 1 70 ? -0.525 -5.902 3.573 1.00 82.69 70 SER A C 1
ATOM 542 O O . SER A 1 70 ? 0.109 -6.114 4.603 1.00 82.69 70 SER A O 1
ATOM 544 N N . VAL A 1 71 ? -1.628 -5.160 3.529 1.00 80.94 71 VAL A N 1
ATOM 545 C CA . VAL A 1 71 ? -2.261 -4.624 4.737 1.00 80.94 71 VAL A CA 1
ATOM 546 C C . VAL A 1 71 ? -3.563 -5.375 4.949 1.00 80.94 71 VAL A C 1
ATOM 548 O O . VAL A 1 71 ? -4.430 -5.406 4.068 1.00 80.94 71 VAL A O 1
ATOM 551 N N . SER A 1 72 ? -3.684 -6.025 6.103 1.00 81.19 72 SER A N 1
ATOM 552 C CA . SER A 1 72 ? -4.920 -6.699 6.489 1.00 81.19 72 SER A CA 1
ATOM 553 C C . SER A 1 72 ? -6.002 -5.688 6.877 1.00 81.19 72 SER A C 1
ATOM 555 O O . SER A 1 72 ? -5.729 -4.540 7.230 1.00 81.19 72 SER A O 1
ATOM 557 N N . LEU A 1 73 ? -7.267 -6.112 6.815 1.00 77.50 73 LEU A N 1
ATOM 558 C CA . LEU A 1 73 ? -8.382 -5.250 7.211 1.00 77.50 73 LEU A CA 1
ATOM 559 C C . LEU A 1 73 ? -8.308 -4.874 8.700 1.00 77.50 73 LEU A C 1
ATOM 561 O O . LEU A 1 73 ? -8.717 -3.778 9.072 1.00 77.50 73 LEU A O 1
ATOM 565 N N . ASP A 1 74 ? -7.783 -5.779 9.528 1.00 80.31 74 ASP A N 1
ATOM 566 C CA . ASP A 1 74 ? -7.591 -5.568 10.960 1.00 80.31 74 ASP A CA 1
ATOM 567 C C . ASP A 1 74 ? -6.520 -4.505 11.225 1.00 80.31 74 ASP A C 1
ATOM 569 O O . ASP A 1 74 ? -6.795 -3.551 11.947 1.00 80.31 74 ASP A O 1
ATOM 573 N N . GLU A 1 75 ? -5.358 -4.587 10.565 1.00 78.50 75 GLU A N 1
ATOM 574 C CA . GLU A 1 75 ? -4.305 -3.559 10.653 1.00 78.50 75 GLU A CA 1
ATOM 575 C C . GLU A 1 75 ? -4.798 -2.196 10.154 1.00 78.50 75 GLU A C 1
ATOM 577 O O . GLU A 1 75 ? -4.563 -1.171 10.794 1.00 78.50 75 GLU A O 1
ATOM 582 N N . LEU A 1 76 ? -5.550 -2.174 9.047 1.00 78.62 76 LEU A N 1
ATOM 583 C CA . LEU A 1 76 ? -6.167 -0.949 8.542 1.00 78.62 76 LEU A CA 1
ATOM 584 C C . LEU A 1 76 ? -7.152 -0.356 9.563 1.00 78.62 76 LEU A C 1
ATOM 586 O O . LEU A 1 76 ? -7.219 0.859 9.736 1.00 78.62 76 LEU A O 1
ATOM 590 N N . ASN A 1 77 ? -7.938 -1.199 10.234 1.00 77.75 77 ASN A N 1
ATOM 591 C CA . ASN A 1 77 ? -8.887 -0.757 11.253 1.00 77.75 77 ASN A CA 1
ATOM 592 C C . ASN A 1 77 ? -8.196 -0.272 12.531 1.00 77.75 77 ASN A C 1
ATOM 594 O O . ASN A 1 77 ? -8.668 0.692 13.138 1.00 77.75 77 ASN A O 1
ATOM 598 N N . GLU A 1 78 ? -7.083 -0.888 12.928 1.00 82.38 78 GLU A N 1
ATOM 599 C CA . GLU A 1 78 ? -6.256 -0.377 14.020 1.00 82.38 78 GLU A CA 1
ATOM 600 C C . GLU A 1 78 ? -5.682 1.001 13.686 1.00 82.38 78 GLU A C 1
ATOM 602 O O . GLU A 1 78 ? -5.752 1.902 14.525 1.00 82.38 78 GLU A O 1
ATOM 607 N N . GLU A 1 79 ? -5.187 1.198 12.462 1.00 73.38 79 GLU A N 1
ATOM 608 C CA . GLU A 1 79 ? -4.623 2.486 12.056 1.00 73.38 79 GLU A CA 1
ATOM 609 C C . GLU A 1 79 ? -5.692 3.579 11.952 1.00 73.38 79 GLU A C 1
ATOM 611 O O . GLU A 1 79 ? -5.503 4.679 12.471 1.00 73.38 79 GLU A O 1
ATOM 616 N N . LYS A 1 80 ? -6.880 3.264 11.413 1.00 76.06 80 LYS A N 1
ATOM 617 C CA . LYS A 1 80 ? -8.044 4.171 11.469 1.00 76.06 80 LYS A CA 1
ATOM 618 C C . LYS A 1 80 ? -8.349 4.603 12.894 1.00 76.06 80 LYS A C 1
ATOM 620 O O . LYS A 1 80 ? -8.567 5.783 13.158 1.00 76.06 80 LYS A O 1
ATOM 625 N N . LYS A 1 81 ? -8.369 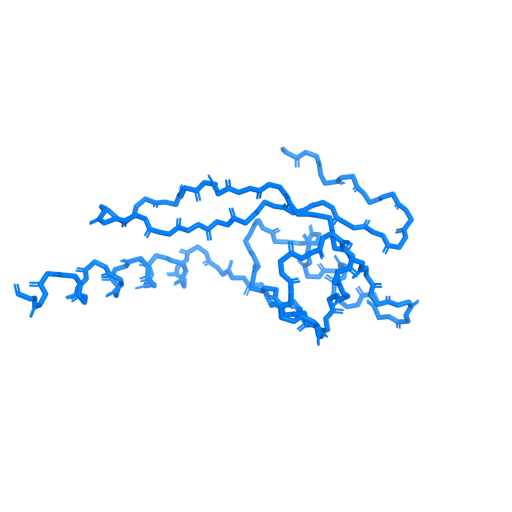3.646 13.823 1.00 80.12 81 LYS A N 1
ATOM 626 C CA . LYS A 1 81 ? -8.667 3.925 15.226 1.00 80.12 81 LYS A CA 1
ATOM 627 C C . LYS A 1 81 ? -7.601 4.828 15.848 1.00 80.12 81 LYS A C 1
ATOM 629 O O . LYS A 1 81 ? -7.959 5.764 16.557 1.00 80.12 81 LYS A O 1
ATOM 634 N N . ARG A 1 82 ? -6.318 4.609 15.533 1.00 76.00 82 ARG A N 1
ATOM 635 C CA . ARG A 1 82 ? -5.214 5.480 15.973 1.00 76.00 82 ARG A CA 1
ATOM 636 C C . ARG A 1 82 ? -5.303 6.887 15.394 1.00 76.00 82 ARG A C 1
ATOM 638 O O . ARG A 1 82 ? -5.107 7.838 16.145 1.00 76.00 82 ARG A O 1
ATOM 645 N N . ALA A 1 83 ? -5.615 7.028 14.107 1.00 72.06 83 ALA A N 1
ATOM 646 C CA . ALA A 1 83 ? -5.763 8.329 13.457 1.00 72.06 83 ALA A CA 1
ATOM 647 C C . ALA A 1 83 ? -6.869 9.165 14.126 1.00 72.06 83 ALA A C 1
ATOM 649 O O . ALA A 1 83 ? -6.646 10.323 14.482 1.00 72.06 83 ALA A O 1
ATOM 650 N N . ILE A 1 84 ? -8.024 8.549 14.405 1.00 68.50 84 ILE A N 1
ATOM 651 C CA . ILE A 1 84 ? -9.135 9.186 15.130 1.00 68.50 84 ILE A CA 1
ATOM 652 C C . ILE A 1 84 ? -8.741 9.524 16.577 1.00 68.50 84 ILE A C 1
ATOM 654 O O . ILE A 1 84 ? -9.020 10.627 17.046 1.00 68.50 84 ILE A O 1
ATOM 658 N N . ASP A 1 85 ? -8.080 8.606 17.292 1.00 74.00 85 ASP A N 1
ATOM 659 C CA . ASP A 1 85 ? -7.637 8.837 18.676 1.00 74.00 85 ASP A CA 1
ATOM 660 C C . ASP A 1 85 ? -6.601 9.969 18.776 1.00 74.00 85 ASP A C 1
ATOM 662 O O . ASP A 1 85 ? -6.614 10.732 19.745 1.00 74.00 85 ASP A O 1
ATOM 666 N N . MET A 1 86 ? -5.713 10.117 17.786 1.00 66.81 86 MET A N 1
ATOM 667 C CA . MET A 1 86 ? -4.783 11.249 17.713 1.00 66.81 86 MET A CA 1
ATOM 668 C C . MET A 1 86 ? -5.506 12.571 17.447 1.00 66.81 86 MET A C 1
ATOM 670 O O . MET A 1 86 ? -5.124 13.591 18.021 1.00 66.81 86 MET A O 1
ATOM 674 N N . LEU A 1 87 ? -6.562 12.558 16.629 1.00 60.91 87 LEU A N 1
ATOM 675 C CA . LEU A 1 87 ? -7.367 13.743 16.335 1.00 60.91 87 LEU A CA 1
ATOM 676 C C . LEU A 1 87 ? -8.190 14.201 17.553 1.00 60.91 87 LEU A C 1
ATOM 678 O O . LEU A 1 87 ? -8.266 15.394 17.837 1.00 60.91 87 LEU A O 1
ATOM 682 N N . ASN A 1 88 ? -8.758 13.249 18.300 1.00 58.06 88 ASN A N 1
ATOM 683 C CA . ASN A 1 88 ? -9.565 13.499 19.502 1.00 58.06 88 ASN A CA 1
ATOM 684 C C . ASN A 1 88 ? -8.745 13.894 20.738 1.00 58.06 88 ASN A C 1
ATOM 686 O O . ASN A 1 88 ? -9.319 14.294 21.750 1.00 58.06 88 ASN A O 1
ATOM 690 N N . LYS A 1 89 ? -7.414 13.774 20.695 1.00 56.47 89 LYS A N 1
ATOM 691 C CA . LYS A 1 89 ? -6.529 14.164 21.804 1.00 56.47 89 LYS A CA 1
ATOM 692 C C . LYS A 1 89 ? -6.155 15.651 21.817 1.00 56.47 89 LYS A C 1
ATOM 694 O O . LYS A 1 89 ? -5.282 16.029 22.602 1.00 56.47 89 LYS A O 1
ATOM 699 N N . LYS A 1 90 ? -6.771 16.469 20.961 1.00 46.34 90 LYS A N 1
ATOM 700 C CA . LYS A 1 90 ? -6.487 17.900 20.827 1.00 46.34 90 LYS A CA 1
ATOM 701 C C . LYS A 1 90 ? -7.494 18.775 21.566 1.00 46.34 90 LYS A C 1
ATOM 703 O O . LYS A 1 90 ? -8.706 18.492 21.469 1.00 46.34 90 LYS A O 1
#